Protein AF-A0A352NFL5-F1 (afdb_monomer_lite)

Structure (mmCIF, N/CA/C/O backbone):
data_AF-A0A352NFL5-F1
#
_entry.id   AF-A0A352NFL5-F1
#
loop_
_atom_site.group_PDB
_atom_site.id
_atom_site.type_symbol
_atom_site.label_atom_id
_atom_site.label_alt_id
_atom_site.label_comp_id
_atom_site.label_asym_id
_atom_site.label_entity_id
_atom_site.label_seq_id
_atom_site.pdbx_PDB_ins_code
_atom_site.Cartn_x
_atom_site.Cartn_y
_atom_site.Cartn_z
_atom_site.occupancy
_atom_site.B_iso_or_equiv
_atom_site.auth_seq_id
_atom_site.auth_comp_id
_atom_site.auth_asym_id
_atom_site.auth_atom_id
_atom_site.pdbx_PDB_model_num
ATOM 1 N N . MET A 1 1 ? -15.902 3.043 4.889 1.00 85.69 1 MET A N 1
ATOM 2 C CA . MET A 1 1 ? -14.659 2.452 5.428 1.00 85.69 1 MET A CA 1
ATOM 3 C C . MET A 1 1 ? -14.738 2.491 6.943 1.00 85.69 1 MET A C 1
ATOM 5 O O . MET A 1 1 ? -15.062 3.542 7.482 1.00 85.69 1 MET A O 1
ATOM 9 N N . GLU A 1 2 ? -14.529 1.360 7.614 1.00 96.81 2 GLU A N 1
ATOM 10 C CA . GLU A 1 2 ? -14.478 1.315 9.080 1.00 96.81 2 GLU A CA 1
ATOM 11 C C . GLU A 1 2 ? -13.076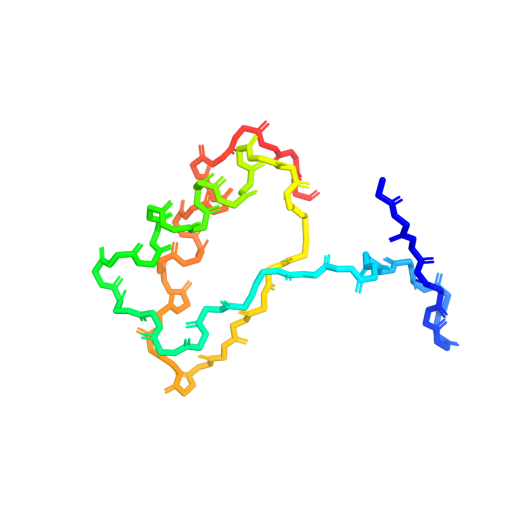 1.647 9.594 1.00 96.81 2 GLU A C 1
ATOM 13 O O . GLU A 1 2 ? -12.078 1.307 8.955 1.00 96.81 2 GLU A O 1
ATOM 18 N N . TYR A 1 3 ? -13.010 2.267 10.771 1.00 98.12 3 TYR A N 1
ATOM 19 C CA . TYR A 1 3 ? -11.764 2.673 11.415 1.00 98.12 3 TYR A CA 1
ATOM 20 C C . TYR A 1 3 ? -11.638 2.049 12.803 1.00 98.12 3 TYR A C 1
ATOM 22 O O . TYR A 1 3 ? -12.637 1.758 13.464 1.00 98.12 3 TYR A O 1
ATOM 30 N N . VAL A 1 4 ? -10.397 1.885 13.246 1.00 98.31 4 VAL A N 1
ATOM 31 C CA . VAL A 1 4 ? -10.029 1.653 14.647 1.00 98.31 4 VAL A CA 1
ATOM 32 C C . VAL A 1 4 ? -9.253 2.853 15.165 1.00 98.31 4 VAL A C 1
ATOM 34 O O . VAL A 1 4 ? -8.539 3.511 14.408 1.00 98.31 4 VAL A O 1
ATOM 37 N N . THR A 1 5 ? -9.402 3.137 16.453 1.00 98.56 5 THR A N 1
ATOM 38 C CA . THR A 1 5 ? -8.595 4.144 17.143 1.00 98.56 5 THR A CA 1
ATOM 39 C C . THR A 1 5 ? -7.437 3.432 17.822 1.00 98.56 5 THR A C 1
ATOM 41 O O . THR A 1 5 ? -7.654 2.549 18.651 1.00 98.56 5 THR A O 1
ATOM 44 N N . LEU A 1 6 ? -6.213 3.794 17.448 1.00 98.56 6 LEU A N 1
ATOM 45 C CA . LEU A 1 6 ? -4.999 3.279 18.071 1.00 98.56 6 LEU A CA 1
ATOM 46 C C . LEU A 1 6 ? -4.845 3.847 19.494 1.00 98.56 6 LEU A C 1
ATOM 48 O O . LEU A 1 6 ? -5.509 4.814 19.870 1.00 98.56 6 LEU A O 1
ATOM 52 N N . ASN A 1 7 ? -3.940 3.276 20.294 1.00 98.44 7 ASN A N 1
ATOM 53 C CA . ASN A 1 7 ? -3.707 3.706 21.684 1.00 98.44 7 ASN A CA 1
ATOM 54 C C . ASN A 1 7 ? -3.252 5.177 21.823 1.00 98.44 7 ASN A C 1
ATOM 56 O O . ASN A 1 7 ? -3.359 5.749 22.903 1.00 98.44 7 ASN A O 1
ATOM 60 N N . ASN A 1 8 ? -2.784 5.790 20.733 1.00 98.38 8 ASN A N 1
ATOM 61 C CA . ASN A 1 8 ? -2.376 7.190 20.638 1.00 98.38 8 ASN A CA 1
ATOM 62 C C . ASN A 1 8 ? -3.473 8.114 20.065 1.00 98.38 8 ASN A C 1
ATOM 64 O O . ASN A 1 8 ? -3.195 9.266 19.743 1.00 98.38 8 ASN A O 1
ATOM 68 N N . GLY A 1 9 ? -4.705 7.623 19.898 1.00 98.44 9 GLY A N 1
ATOM 69 C CA . GLY A 1 9 ? -5.848 8.402 19.410 1.00 98.44 9 GLY A CA 1
ATOM 70 C C . GLY A 1 9 ? -5.943 8.551 17.886 1.00 98.44 9 GLY A C 1
ATOM 71 O O . GLY A 1 9 ? -6.947 9.069 17.393 1.00 98.44 9 GLY A O 1
ATOM 72 N N . VAL A 1 10 ? -4.954 8.079 17.120 1.00 98.31 10 VAL A N 1
ATOM 73 C CA . VAL A 1 10 ? -4.983 8.132 15.650 1.00 98.31 10 VAL A CA 1
ATOM 74 C C . VAL A 1 10 ? -5.994 7.122 15.105 1.00 98.31 10 VAL A C 1
ATOM 76 O O . VAL A 1 10 ? -6.039 5.970 15.540 1.00 98.31 10 VAL A O 1
ATOM 79 N N . LYS A 1 11 ? -6.803 7.546 14.127 1.00 98.12 11 LYS A N 1
ATOM 80 C CA . LYS A 1 11 ? -7.716 6.656 13.400 1.00 98.12 11 LYS A CA 1
ATOM 81 C C . LYS A 1 11 ? -6.980 5.963 12.258 1.00 98.12 11 LYS A C 1
ATOM 83 O O . LYS A 1 11 ? -6.388 6.634 11.418 1.00 98.12 11 LYS A O 1
ATOM 88 N N . MET A 1 12 ? -7.091 4.643 12.182 1.00 98.12 12 MET A N 1
ATOM 89 C CA . MET A 1 12 ? -6.540 3.827 11.099 1.00 98.12 12 MET A CA 1
ATOM 90 C C . MET A 1 12 ? -7.663 3.036 10.415 1.00 98.12 12 MET A C 1
ATOM 92 O O . MET A 1 12 ? -8.527 2.502 11.118 1.00 98.12 12 MET A O 1
ATOM 96 N N . PRO A 1 13 ? -7.702 2.955 9.070 1.00 98.31 13 PRO A N 1
ATOM 97 C CA . PRO A 1 13 ? -8.603 2.039 8.378 1.00 98.31 13 PRO A CA 1
ATOM 98 C C . PRO A 1 13 ? -8.428 0.603 8.881 1.00 98.31 13 PRO A C 1
ATOM 100 O O . PRO A 1 13 ? -7.304 0.123 8.984 1.00 98.31 13 PRO A O 1
ATOM 103 N N . LYS A 1 14 ? -9.530 -0.102 9.166 1.00 97.88 14 LYS A N 1
ATOM 104 C CA . LYS A 1 14 ? -9.477 -1.521 9.577 1.00 97.88 14 LYS A CA 1
ATOM 105 C C . LYS A 1 14 ? -8.975 -2.453 8.473 1.00 97.88 14 LYS A C 1
ATOM 107 O O . LYS A 1 14 ? -8.475 -3.530 8.772 1.00 97.88 14 LYS A O 1
ATOM 112 N N . LEU A 1 15 ? -9.164 -2.057 7.215 1.00 98.00 15 LEU A N 1
ATOM 113 C CA . LEU A 1 15 ? -8.763 -2.812 6.035 1.00 98.00 15 LEU A CA 1
ATOM 114 C C . LEU A 1 15 ? -7.715 -2.013 5.255 1.00 98.00 15 LEU A C 1
ATOM 116 O O . LEU A 1 15 ? -7.932 -0.835 4.956 1.00 98.00 15 LEU A O 1
ATOM 120 N N . GLY A 1 16 ? -6.614 -2.676 4.909 1.00 98.12 16 GLY A N 1
ATOM 121 C CA . GLY A 1 16 ? -5.526 -2.133 4.100 1.00 98.12 16 GLY A CA 1
ATOM 122 C C . GLY A 1 16 ? -5.168 -3.048 2.931 1.00 98.12 16 GLY A C 1
ATOM 123 O O . GLY A 1 16 ? -5.589 -4.205 2.886 1.00 98.12 16 GLY A O 1
ATOM 124 N N . TYR A 1 17 ? -4.423 -2.505 1.974 1.00 98.62 17 TYR A N 1
ATOM 125 C CA . TYR A 1 17 ? -3.883 -3.231 0.830 1.00 98.62 17 TYR A CA 1
ATOM 126 C C . TYR A 1 17 ? -2.385 -3.456 1.036 1.00 98.62 17 TYR A C 1
ATOM 128 O O . TYR A 1 17 ? -1.624 -2.491 1.088 1.00 98.62 17 TYR A O 1
ATOM 136 N N . GLY A 1 18 ? -1.981 -4.716 1.189 1.00 98.69 18 GLY A N 1
ATOM 137 C CA . GLY A 1 18 ? -0.582 -5.104 1.355 1.00 98.69 18 GLY A CA 1
ATOM 138 C C . GLY A 1 18 ? 0.073 -5.450 0.023 1.00 98.69 18 GLY A C 1
ATOM 139 O O . GLY A 1 18 ? -0.533 -6.137 -0.797 1.00 98.69 18 GLY A O 1
ATOM 140 N N . VAL A 1 19 ? 1.319 -5.015 -0.172 1.00 98.69 19 VAL A N 1
ATOM 141 C CA . VAL A 1 19 ? 2.099 -5.277 -1.401 1.00 98.69 19 VAL A CA 1
ATOM 142 C C . VAL A 1 19 ? 3.189 -6.338 -1.217 1.00 98.69 19 VAL A C 1
ATOM 144 O O . VAL A 1 19 ? 4.158 -6.393 -1.977 1.00 98.69 19 VAL A O 1
ATOM 147 N N . TYR A 1 20 ? 3.050 -7.200 -0.208 1.00 98.50 20 TYR A N 1
ATOM 148 C CA . TYR A 1 20 ? 3.942 -8.344 -0.030 1.00 98.50 20 TYR A CA 1
ATOM 149 C C . TYR A 1 20 ? 3.869 -9.277 -1.250 1.00 98.50 20 TYR A C 1
ATOM 151 O O . TYR A 1 20 ? 2.780 -9.626 -1.699 1.00 98.50 20 TYR A O 1
ATOM 159 N N . GLN A 1 21 ? 5.032 -9.674 -1.780 1.00 97.62 21 GLN A N 1
ATOM 160 C CA . GLN A 1 21 ? 5.190 -10.498 -2.994 1.00 97.62 21 GLN A CA 1
ATOM 161 C C . GLN A 1 21 ? 4.661 -9.879 -4.300 1.00 97.62 21 GLN A C 1
ATOM 163 O O . GLN A 1 21 ? 4.673 -10.548 -5.332 1.00 97.62 21 GLN A O 1
ATOM 168 N N . VAL A 1 22 ? 4.247 -8.609 -4.298 1.00 98.25 22 VAL A N 1
ATOM 169 C CA . VAL A 1 22 ? 3.959 -7.892 -5.544 1.00 98.25 22 VAL A CA 1
ATOM 170 C C . VAL A 1 22 ? 5.279 -7.552 -6.226 1.00 98.25 22 VAL A C 1
ATOM 172 O O . VAL A 1 22 ? 6.158 -6.946 -5.607 1.00 98.25 22 VAL A O 1
ATOM 175 N N . ASP A 1 23 ? 5.397 -7.930 -7.499 1.00 97.81 23 ASP A N 1
ATOM 176 C CA . ASP A 1 23 ? 6.549 -7.595 -8.333 1.00 97.81 23 ASP A CA 1
ATOM 177 C C . ASP A 1 23 ? 6.779 -6.068 -8.329 1.00 97.81 23 ASP A C 1
ATOM 179 O O . ASP A 1 23 ? 5.819 -5.314 -8.542 1.00 97.81 23 ASP A O 1
ATOM 183 N N . PRO A 1 24 ? 8.013 -5.583 -8.085 1.00 97.19 24 PRO A N 1
ATOM 184 C CA . PRO A 1 24 ? 8.318 -4.156 -8.111 1.00 97.19 24 PRO A CA 1
ATOM 185 C C . PRO A 1 24 ? 7.847 -3.434 -9.381 1.00 97.19 24 PRO A C 1
ATOM 187 O O . PRO A 1 24 ? 7.391 -2.295 -9.284 1.00 97.19 24 PRO A O 1
ATOM 190 N N . ALA A 1 25 ? 7.885 -4.092 -10.546 1.00 97.56 25 ALA A N 1
ATOM 191 C CA . ALA A 1 25 ? 7.439 -3.519 -11.817 1.00 97.56 25 ALA A CA 1
ATOM 192 C C . ALA A 1 25 ? 5.914 -3.307 -11.885 1.00 97.56 25 ALA A C 1
ATOM 194 O O . ALA A 1 25 ? 5.445 -2.408 -12.579 1.00 97.56 25 ALA A O 1
ATOM 195 N N . GLU A 1 26 ? 5.139 -4.093 -11.134 1.00 98.38 26 GLU A N 1
ATOM 196 C CA . GLU A 1 26 ? 3.672 -4.032 -11.115 1.00 98.38 26 GLU A CA 1
ATOM 197 C C . GLU A 1 26 ? 3.120 -3.252 -9.915 1.00 98.38 26 GLU A C 1
ATOM 199 O O . GLU A 1 26 ? 1.933 -2.917 -9.879 1.00 98.38 26 GLU A O 1
ATOM 204 N N . CYS A 1 27 ? 3.964 -2.950 -8.925 1.00 98.69 27 CYS A N 1
ATOM 205 C CA . CYS A 1 27 ? 3.541 -2.378 -7.651 1.00 98.69 27 CYS A CA 1
ATOM 206 C C . CYS A 1 27 ? 2.779 -1.057 -7.815 1.00 98.69 27 CYS A C 1
ATOM 208 O O . CYS A 1 27 ? 1.717 -0.892 -7.216 1.00 98.69 27 CYS A O 1
ATOM 210 N N . GLU A 1 28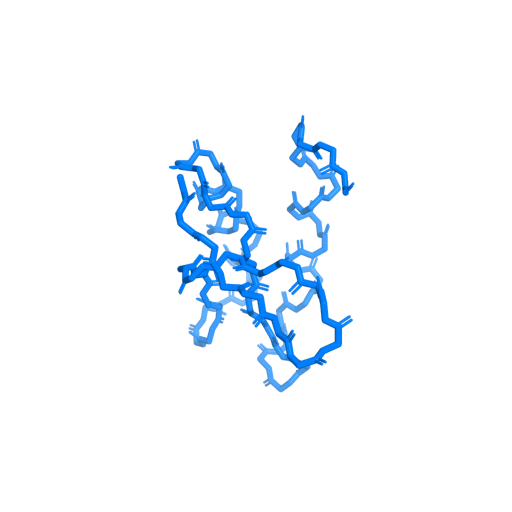 ? 3.258 -0.154 -8.676 1.00 98.75 28 GLU A N 1
ATOM 211 C CA . GLU A 1 28 ? 2.578 1.122 -8.926 1.00 98.75 28 GLU A CA 1
ATOM 212 C C . GLU A 1 28 ? 1.141 0.906 -9.425 1.00 98.75 28 GLU A C 1
ATOM 214 O O . GLU A 1 28 ? 0.195 1.463 -8.862 1.00 98.75 28 GLU A O 1
ATOM 219 N N . ARG A 1 29 ? 0.964 0.057 -10.446 1.00 98.75 29 ARG A N 1
ATOM 220 C CA . ARG A 1 29 ? -0.349 -0.248 -11.024 1.00 98.75 29 ARG A CA 1
ATOM 221 C C . ARG A 1 29 ? -1.270 -0.876 -9.980 1.00 98.75 29 ARG A C 1
ATOM 223 O O . ARG A 1 29 ? -2.388 -0.408 -9.802 1.00 98.75 29 ARG A O 1
ATOM 230 N N . CYS A 1 30 ? -0.786 -1.876 -9.246 1.00 98.69 30 CYS A N 1
ATOM 231 C CA . CYS A 1 30 ? -1.546 -2.547 -8.192 1.00 98.69 30 CYS A CA 1
ATOM 232 C C . CYS A 1 30 ? -2.030 -1.575 -7.100 1.00 98.69 30 CYS A C 1
ATOM 234 O O . CYS A 1 30 ? -3.175 -1.661 -6.652 1.00 98.69 30 CYS A O 1
ATOM 236 N N . VAL A 1 31 ? -1.187 -0.625 -6.684 1.00 98.75 31 VAL A N 1
ATOM 237 C CA . VAL A 1 31 ? -1.558 0.384 -5.680 1.00 98.75 31 VAL A CA 1
ATOM 238 C C . VAL A 1 31 ? -2.541 1.410 -6.252 1.00 98.75 31 VAL A C 1
ATOM 240 O O . VAL A 1 31 ? -3.497 1.770 -5.564 1.00 98.75 31 VAL A O 1
ATOM 243 N N . LEU A 1 32 ? -2.370 1.851 -7.504 1.00 98.69 32 LEU A N 1
ATOM 244 C CA . LEU A 1 32 ? -3.343 2.715 -8.186 1.00 98.69 32 LEU A CA 1
ATOM 245 C C . LEU A 1 32 ? -4.716 2.037 -8.291 1.00 98.69 32 LEU A C 1
ATOM 247 O O . LEU A 1 32 ? -5.728 2.656 -7.951 1.00 98.69 32 LEU A O 1
ATOM 251 N N . ASP A 1 33 ? -4.745 0.759 -8.674 1.00 98.62 33 ASP A N 1
ATOM 252 C CA . ASP A 1 33 ? -5.963 -0.046 -8.748 1.00 98.62 33 ASP A CA 1
ATOM 253 C C . ASP A 1 33 ? -6.629 -0.131 -7.364 1.00 98.62 33 ASP A C 1
ATOM 255 O O . ASP A 1 33 ? -7.820 0.168 -7.230 1.00 98.62 33 ASP A O 1
ATOM 259 N N . ALA A 1 34 ? -5.862 -0.422 -6.307 1.00 98.56 34 ALA A N 1
ATOM 260 C CA . ALA A 1 34 ? -6.367 -0.455 -4.934 1.00 98.56 34 ALA A CA 1
ATOM 261 C C . ALA A 1 34 ? -6.967 0.898 -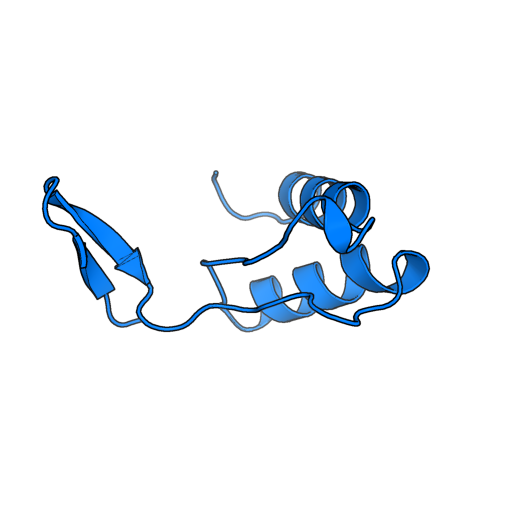4.498 1.00 98.56 34 ALA A C 1
ATOM 263 O O . ALA A 1 34 ? -8.070 0.954 -3.944 1.00 98.56 34 ALA A O 1
ATOM 264 N N . ILE A 1 35 ? -6.285 2.013 -4.774 1.00 98.38 35 ILE A N 1
ATOM 265 C CA . ILE A 1 35 ? -6.782 3.357 -4.448 1.00 98.38 35 ILE A CA 1
ATOM 266 C C . ILE A 1 35 ? -8.071 3.667 -5.224 1.00 98.38 35 ILE A C 1
ATOM 268 O O . ILE A 1 35 ? -9.000 4.248 -4.642 1.00 98.38 35 ILE A O 1
ATOM 272 N N . SER A 1 36 ? -8.148 3.250 -6.495 1.00 98.12 36 SER A N 1
ATOM 273 C CA . SER A 1 36 ? -9.302 3.468 -7.377 1.00 98.12 36 SER A CA 1
ATOM 274 C C . SER A 1 36 ? -10.571 2.779 -6.868 1.00 98.12 36 SER A C 1
ATOM 276 O O . SER A 1 36 ? -11.652 3.364 -6.928 1.00 98.12 36 SER A O 1
ATOM 278 N N . VAL A 1 37 ? -10.437 1.592 -6.264 1.00 97.69 37 VAL A N 1
ATOM 279 C CA . VAL A 1 37 ? -11.559 0.853 -5.658 1.00 97.69 37 VAL A CA 1
ATOM 280 C C . VAL A 1 37 ? -11.824 1.244 -4.199 1.00 97.69 37 VAL A C 1
ATOM 282 O O . VAL A 1 37 ? -12.711 0.689 -3.553 1.00 97.69 37 VAL A O 1
ATOM 285 N N . GLY A 1 38 ? -11.091 2.229 -3.669 1.00 97.38 38 GLY A N 1
ATOM 286 C CA . GLY A 1 38 ? -11.394 2.873 -2.391 1.00 97.38 38 GLY A CA 1
ATOM 287 C C . GLY A 1 38 ? -10.460 2.540 -1.228 1.00 97.38 38 GLY A C 1
ATOM 288 O O . GLY A 1 38 ? -10.717 3.015 -0.120 1.00 97.38 38 GLY A O 1
ATOM 289 N N . TYR A 1 39 ? -9.370 1.790 -1.431 1.00 98.31 39 TYR A N 1
ATOM 290 C CA . TYR A 1 39 ? -8.374 1.590 -0.371 1.00 98.31 39 TYR A CA 1
ATOM 291 C C . TYR A 1 39 ? -7.689 2.908 0.002 1.00 98.31 39 TYR A C 1
ATOM 293 O O . TYR A 1 39 ? -7.436 3.770 -0.842 1.00 98.31 39 TYR A O 1
ATOM 301 N N . ARG A 1 40 ? -7.410 3.077 1.298 1.00 97.62 40 ARG A N 1
ATOM 302 C CA . ARG A 1 40 ? -6.724 4.261 1.856 1.00 97.62 40 ARG A CA 1
ATOM 303 C C . ARG A 1 40 ? -5.584 3.923 2.812 1.00 97.62 40 ARG A C 1
ATOM 305 O O . ARG A 1 40 ? -4.795 4.798 3.138 1.00 97.62 40 ARG A O 1
ATOM 312 N N . SER A 1 41 ? -5.490 2.671 3.250 1.00 98.31 41 SER A N 1
ATOM 313 C CA . SER A 1 41 ? -4.335 2.149 3.977 1.00 98.31 41 SER A CA 1
ATOM 314 C C . SER A 1 41 ? -3.562 1.243 3.027 1.00 98.31 41 SER A C 1
ATOM 316 O O . SER A 1 41 ? -4.132 0.283 2.510 1.00 98.31 41 SER A O 1
ATOM 318 N N . ILE A 1 42 ? -2.303 1.593 2.771 1.00 98.62 42 ILE A N 1
ATOM 319 C CA . ILE A 1 42 ? -1.366 0.821 1.954 1.00 98.62 42 ILE A CA 1
ATOM 320 C C . ILE A 1 42 ? -0.252 0.344 2.880 1.00 98.62 42 ILE A C 1
ATOM 322 O O . ILE A 1 42 ? 0.305 1.149 3.627 1.00 98.62 42 ILE A O 1
ATOM 326 N N . ASP A 1 43 ? 0.029 -0.952 2.849 1.00 98.75 43 ASP A N 1
ATOM 327 C CA . ASP A 1 43 ? 1.031 -1.611 3.680 1.00 98.75 43 ASP A CA 1
ATOM 328 C C . ASP A 1 43 ? 2.168 -2.134 2.795 1.00 98.75 43 ASP A C 1
ATOM 330 O O . ASP A 1 43 ? 1.944 -2.876 1.837 1.00 98.75 43 ASP A O 1
ATOM 334 N N . THR A 1 44 ? 3.387 -1.690 3.090 1.00 98.62 44 THR A N 1
ATOM 335 C CA . THR A 1 44 ? 4.621 -2.071 2.395 1.00 98.62 44 THR A CA 1
ATOM 336 C C . THR A 1 44 ? 5.761 -2.188 3.405 1.00 98.62 44 THR A C 1
ATOM 338 O O . THR A 1 44 ? 5.612 -1.823 4.571 1.00 98.62 44 THR A O 1
ATOM 341 N N . ALA A 1 45 ? 6.905 -2.693 2.958 1.00 98.56 45 ALA A N 1
ATOM 342 C CA . ALA A 1 45 ? 8.126 -2.755 3.739 1.00 98.56 45 ALA A CA 1
ATOM 343 C C . ALA A 1 45 ? 9.346 -2.664 2.820 1.00 98.56 45 ALA A C 1
ATOM 345 O O . ALA A 1 45 ? 9.345 -3.217 1.720 1.00 98.56 45 ALA A O 1
ATOM 346 N N . GLN A 1 46 ? 10.436 -2.089 3.329 1.00 98.44 46 GLN A N 1
ATOM 347 C CA . GLN A 1 46 ? 11.734 -2.046 2.649 1.00 98.44 46 GLN A CA 1
ATOM 348 C C . GLN A 1 46 ? 12.175 -3.417 2.109 1.00 98.44 46 GLN A C 1
ATOM 350 O O . GLN A 1 46 ? 12.662 -3.520 0.987 1.00 98.44 46 GLN A O 1
ATOM 355 N N . ALA A 1 47 ? 11.949 -4.493 2.871 1.00 98.25 47 ALA A N 1
ATOM 356 C CA . ALA A 1 47 ? 12.310 -5.854 2.466 1.00 98.25 47 ALA A CA 1
ATOM 357 C C . ALA A 1 47 ? 11.584 -6.339 1.195 1.00 98.25 47 ALA A C 1
ATOM 359 O O . ALA A 1 47 ? 12.021 -7.306 0.574 1.00 98.25 47 ALA A O 1
ATOM 360 N N . TYR A 1 48 ? 10.479 -5.695 0.810 1.00 98.25 48 TYR A N 1
ATOM 361 C CA . TYR A 1 48 ? 9.712 -6.035 -0.389 1.00 98.25 48 TYR A CA 1
ATOM 362 C C . TYR A 1 48 ? 10.296 -5.374 -1.644 1.00 98.25 48 TYR A C 1
ATOM 364 O O . TYR A 1 48 ? 9.943 -5.770 -2.750 1.00 98.25 48 TYR A O 1
ATOM 372 N N . ASN A 1 49 ? 11.210 -4.404 -1.484 1.00 97.94 49 ASN A N 1
ATOM 373 C CA . ASN A 1 49 ? 11.888 -3.680 -2.565 1.00 97.94 49 ASN A CA 1
ATOM 374 C C . ASN A 1 49 ? 10.926 -3.042 -3.587 1.00 97.94 49 ASN A C 1
ATOM 376 O O . ASN A 1 49 ? 11.248 -2.939 -4.768 1.00 97.94 49 ASN A O 1
ATOM 380 N N . ASN A 1 50 ? 9.737 -2.623 -3.141 1.00 98.62 50 ASN A N 1
ATOM 381 C CA . ASN A 1 50 ? 8.700 -2.039 -3.996 1.00 98.62 50 ASN A CA 1
ATOM 382 C C . ASN A 1 50 ? 8.104 -0.721 -3.448 1.00 98.62 50 ASN A C 1
ATOM 384 O O . ASN A 1 50 ? 7.115 -0.219 -3.981 1.00 98.62 50 ASN A O 1
ATOM 388 N N . GLU A 1 51 ? 8.735 -0.111 -2.434 1.00 98.81 51 GLU A N 1
ATOM 389 C CA . GLU A 1 51 ? 8.315 1.174 -1.842 1.00 98.81 51 GLU A CA 1
ATOM 390 C C . GLU A 1 51 ? 8.298 2.322 -2.865 1.00 98.81 51 GLU A C 1
ATOM 392 O O . GLU A 1 51 ? 7.439 3.198 -2.790 1.00 98.81 51 GLU A O 1
ATOM 397 N N . GLU A 1 52 ? 9.194 2.300 -3.859 1.00 98.69 52 GLU A N 1
ATOM 398 C CA . GLU A 1 52 ? 9.202 3.284 -4.950 1.00 98.69 52 GLU A CA 1
ATOM 399 C C . GLU A 1 52 ? 7.913 3.212 -5.784 1.00 98.69 52 GLU A C 1
ATOM 401 O O . GLU A 1 52 ? 7.306 4.242 -6.074 1.00 98.69 52 GLU A O 1
ATOM 406 N N . GLY A 1 53 ? 7.429 2.002 -6.088 1.00 98.62 53 GLY A N 1
ATOM 407 C CA . GLY A 1 53 ? 6.153 1.800 -6.780 1.00 98.62 53 GLY A CA 1
ATOM 408 C C . GLY A 1 53 ? 4.966 2.329 -5.972 1.00 98.62 53 GLY A C 1
ATOM 409 O O . GLY A 1 53 ? 4.096 3.009 -6.519 1.00 98.62 53 GLY A O 1
ATOM 410 N N . VAL A 1 54 ? 4.969 2.102 -4.653 1.00 98.69 54 VAL A N 1
ATOM 411 C CA . VAL A 1 54 ? 3.967 2.668 -3.733 1.00 98.69 54 VAL A CA 1
ATOM 412 C C . VAL A 1 54 ? 4.019 4.199 -3.739 1.00 98.69 54 VAL A C 1
ATOM 414 O O . VAL A 1 54 ? 2.983 4.850 -3.878 1.00 98.69 54 VAL A O 1
ATOM 417 N N . GLY A 1 55 ? 5.212 4.785 -3.614 1.00 98.44 55 GLY A N 1
ATOM 418 C CA . GLY A 1 55 ? 5.410 6.235 -3.613 1.00 98.44 55 GLY A CA 1
ATOM 419 C C . GLY A 1 55 ? 4.939 6.888 -4.912 1.00 98.44 55 GLY A C 1
ATOM 420 O O . GLY A 1 55 ? 4.187 7.863 -4.872 1.00 98.44 55 GLY A O 1
ATOM 421 N N . ASN A 1 56 ? 5.295 6.305 -6.058 1.00 98.62 56 ASN A N 1
ATOM 422 C CA . ASN A 1 56 ? 4.855 6.775 -7.370 1.00 98.62 56 ASN A CA 1
ATOM 423 C C . ASN A 1 56 ? 3.326 6.747 -7.502 1.00 98.62 56 ASN A C 1
ATOM 425 O O . ASN A 1 56 ? 2.732 7.714 -7.985 1.00 98.62 56 ASN A O 1
ATOM 429 N N . ALA A 1 57 ? 2.676 5.683 -7.023 1.00 98.50 57 ALA A N 1
ATOM 430 C CA . ALA A 1 57 ? 1.221 5.581 -7.026 1.00 98.50 57 ALA A CA 1
ATOM 431 C C . ALA A 1 57 ? 0.559 6.637 -6.124 1.00 98.50 57 ALA A C 1
ATOM 433 O O . ALA A 1 57 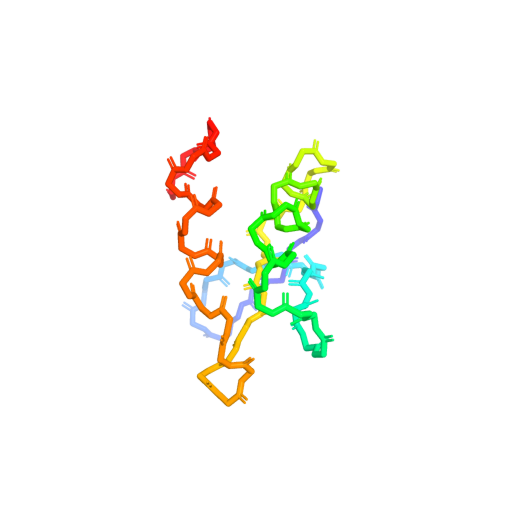? -0.442 7.229 -6.522 1.00 98.50 57 ALA A O 1
ATOM 434 N N . ILE A 1 58 ? 1.123 6.922 -4.943 1.00 98.00 58 ILE A N 1
ATOM 435 C CA . ILE A 1 58 ? 0.628 7.975 -4.037 1.00 98.00 58 ILE A CA 1
ATOM 436 C C . ILE A 1 58 ? 0.743 9.364 -4.679 1.00 98.00 58 ILE A C 1
ATOM 438 O O . ILE A 1 58 ? -0.167 10.171 -4.535 1.00 98.00 58 ILE A O 1
ATOM 442 N N . VAL A 1 59 ? 1.832 9.650 -5.399 1.00 97.81 59 VAL A N 1
ATOM 443 C CA . VAL A 1 59 ? 2.022 10.938 -6.094 1.00 97.81 59 VAL A CA 1
ATOM 444 C C . VAL A 1 59 ? 1.054 11.095 -7.271 1.00 97.81 59 VAL A C 1
ATOM 446 O O . VAL A 1 59 ? 0.547 12.189 -7.514 1.00 97.81 59 VAL A O 1
ATOM 449 N N . LYS A 1 60 ? 0.814 10.014 -8.021 1.00 98.06 60 LYS A N 1
ATOM 450 C CA . LYS A 1 60 ? -0.045 10.018 -9.214 1.00 98.06 60 LYS A CA 1
ATOM 451 C C . LYS A 1 60 ? -1.533 9.958 -8.885 1.00 98.06 60 LYS A C 1
ATOM 453 O O . LYS A 1 60 ? -2.349 10.375 -9.708 1.00 98.06 60 LYS A O 1
ATOM 458 N N . CYS A 1 61 ? -1.912 9.407 -7.733 1.00 96.12 61 CYS A N 1
ATOM 459 C CA . CYS A 1 61 ? -3.317 9.317 -7.375 1.00 96.12 61 CYS A CA 1
ATOM 460 C C . CYS A 1 61 ? -3.884 10.712 -7.065 1.00 96.12 61 CYS A C 1
ATOM 462 O O . CYS A 1 61 ? -3.222 11.584 -6.514 1.00 96.12 61 CYS A O 1
ATOM 464 N N . VAL A 1 62 ? -5.151 10.937 -7.413 1.00 93.38 62 VAL A N 1
ATOM 465 C CA . VAL A 1 62 ? -5.835 12.230 -7.206 1.00 93.38 62 VAL A CA 1
ATOM 466 C C . VAL A 1 62 ? -6.402 12.383 -5.786 1.00 93.38 62 VAL A C 1
ATOM 468 O O . VAL A 1 62 ? -7.339 13.148 -5.560 1.00 93.38 62 VAL A O 1
ATOM 471 N N . VAL A 1 63 ? -5.887 11.612 -4.825 1.00 95.75 63 VAL A N 1
ATOM 472 C CA . VAL A 1 63 ? -6.379 11.581 -3.444 1.00 95.75 63 VAL A CA 1
ATOM 473 C C . VAL A 1 63 ? -5.463 12.439 -2.565 1.00 95.75 63 VAL A C 1
ATOM 475 O O . VAL A 1 63 ? -4.248 12.269 -2.629 1.00 95.75 63 VAL A O 1
ATOM 478 N N . PRO A 1 64 ? -6.010 13.342 -1.728 1.00 96.44 64 PRO A N 1
ATOM 479 C CA . PRO A 1 64 ? -5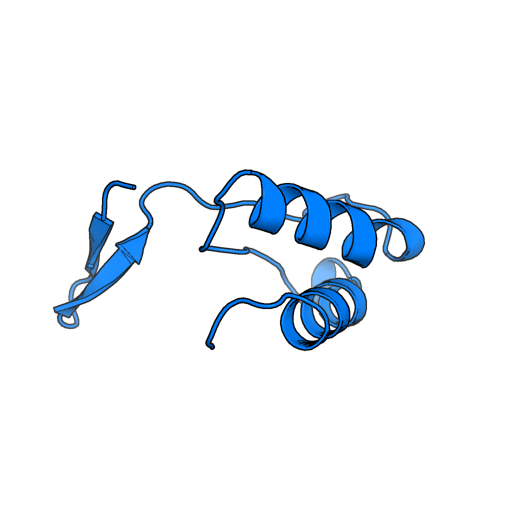.209 14.110 -0.781 1.00 96.44 64 PRO A CA 1
ATOM 480 C C . PRO A 1 64 ? -4.391 13.208 0.143 1.00 96.44 64 PRO A C 1
ATOM 482 O O . PRO A 1 64 ? -4.870 12.149 0.561 1.00 96.44 64 PRO A O 1
ATOM 485 N N . ARG A 1 65 ? -3.178 13.657 0.473 1.00 93.44 65 ARG A N 1
ATOM 486 C CA . ARG A 1 65 ? -2.307 12.955 1.414 1.00 93.44 65 ARG A CA 1
ATOM 487 C C . ARG A 1 65 ? -2.852 12.982 2.838 1.00 93.44 65 ARG A C 1
ATOM 489 O O . ARG A 1 65 ? -3.369 14.036 3.262 1.00 93.44 65 ARG A O 1
#

Sequence (65 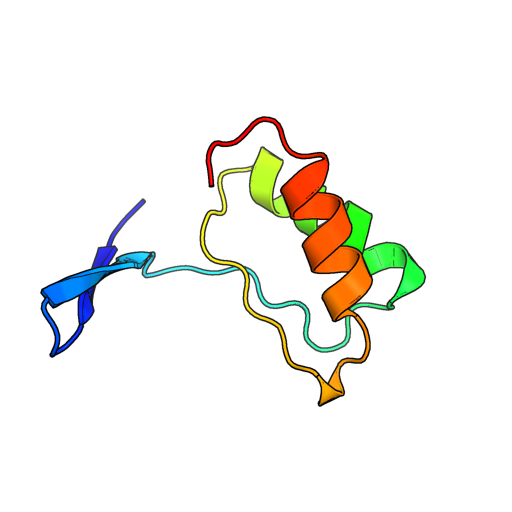aa):
MEYVTLNNGVKMPKLGYGVYQVDPAECERCVLDAISVGYRSIDTAQAYNNEEGVGNAIVKCVVPR

Radius of gyration: 12.26 Å; chains: 1; bounding box: 27×25×34 Å

Foldseek 3Di:
DDWDQDPVRDTDDPDAAECAPPDLVCLLVVLLVCVVVPHDHYHYDVVRVNVVSNVNNVVPDPDDD

Secondary structure (DSSP, 8-state):
--EEE-TTS-EEES--EE-TT--HHHHHHHHHHHHHTT---EE--GGGT-HHHHHHHHHHSSS--

pLDDT: mean 97.85, std 1.84, range [85.69, 98.81]